Protein AF-A0A850GIT0-F1 (afdb_monomer_lite)

Secondary structure (DSSP, 8-state):
-HHHHHHHHHHHHHHHHHHHHHHHHHHHHHHHS----PPP--TTS-HHHHHHHHHHHHHHHHHHHHHHHHHH-SS---HHHHHHHHHHHHHHHHHHHHHHHHHHTS-HHHHHHHHHHT--HHHHHHHHHHTTS-S-----TTPPPHHHHHHHHHHHHHHHHHHHHSPPPTT-

pLDDT: mean 80.39, std 15.47, range [42.81, 96.19]

Sequence (172 aa):
MTFWVYLVVAAIAALGLFQTMRGQARSRRYLESSAEEHPLQLSHLPRGLQALARDTRALRLSLEGPLRELAEGGGGAMFSEFDELQQRLRDAARELGDWVHEVERLSQTDAAYMRDVGAEPGRVRGLFEEEGWSLERKREAGQPALRVRLEAIVRELELFEERLQTPPDPYR

Structure (mmCIF, N/CA/C/O backbone):
data_AF-A0A850GIT0-F1
#
_entry.id   AF-A0A850GIT0-F1
#
loop_
_atom_site.group_PDB
_atom_site.id
_atom_site.type_symbol
_atom_site.label_atom_id
_atom_site.label_alt_id
_atom_site.label_comp_id
_atom_site.label_asym_id
_atom_site.label_entity_id
_atom_site.label_seq_id
_atom_site.pdbx_PDB_ins_code
_atom_site.Cartn_x
_atom_site.Cartn_y
_atom_site.Cartn_z
_atom_site.occupancy
_atom_site.B_iso_or_equiv
_atom_site.auth_seq_id
_atom_site.auth_comp_id
_atom_site.auth_asym_id
_atom_site.auth_atom_id
_atom_site.pdbx_PDB_model_num
ATOM 1 N N . MET A 1 1 ? 16.664 -19.399 -56.998 1.00 55.59 1 MET A N 1
ATOM 2 C CA . MET A 1 1 ? 15.641 -18.500 -56.410 1.00 55.59 1 MET A CA 1
ATOM 3 C C . MET A 1 1 ? 14.909 -19.115 -55.218 1.00 55.59 1 MET A C 1
ATOM 5 O O . MET A 1 1 ? 14.668 -18.405 -54.258 1.00 55.59 1 MET A O 1
ATOM 9 N N . THR A 1 2 ? 14.615 -20.417 -55.218 1.00 60.53 2 THR A N 1
ATOM 10 C CA . THR A 1 2 ? 13.909 -21.115 -54.124 1.00 60.53 2 THR A CA 1
ATOM 11 C C . THR A 1 2 ? 14.673 -21.173 -52.792 1.00 60.53 2 THR A C 1
ATOM 13 O O . THR A 1 2 ? 14.056 -21.034 -51.746 1.00 60.53 2 THR A O 1
ATOM 16 N N . PHE A 1 3 ? 16.007 -21.286 -52.800 1.00 64.50 3 PHE A N 1
ATOM 17 C CA . PHE A 1 3 ? 16.828 -21.377 -51.575 1.00 64.50 3 PHE A CA 1
ATOM 18 C C . PHE A 1 3 ? 16.705 -20.159 -50.634 1.00 64.50 3 PHE A C 1
ATOM 20 O O . PHE A 1 3 ? 16.652 -20.314 -49.418 1.00 64.50 3 PHE A O 1
ATOM 27 N N . TRP A 1 4 ? 16.590 -18.948 -51.190 1.00 64.50 4 TRP A N 1
ATOM 28 C CA . TRP A 1 4 ? 16.458 -17.713 -50.406 1.00 64.50 4 TRP A CA 1
ATOM 29 C C . TRP A 1 4 ? 15.115 -17.610 -49.676 1.00 64.50 4 TRP A C 1
ATOM 31 O O . TRP A 1 4 ? 15.058 -17.090 -48.565 1.00 64.50 4 TRP A O 1
ATOM 41 N N . VAL A 1 5 ? 14.048 -18.160 -50.261 1.00 71.44 5 VAL A N 1
ATOM 42 C CA . VAL A 1 5 ? 12.715 -18.182 -49.643 1.00 71.44 5 VAL A CA 1
ATOM 43 C C . VAL A 1 5 ? 12.718 -19.071 -48.399 1.00 71.44 5 VAL A C 1
ATOM 45 O O . VAL A 1 5 ? 12.208 -18.667 -47.358 1.00 71.44 5 VAL A O 1
ATOM 48 N N . TYR A 1 6 ? 13.369 -20.237 -48.463 1.00 73.06 6 TYR A N 1
ATOM 49 C CA . TYR A 1 6 ? 13.503 -21.124 -47.303 1.00 73.06 6 TYR A CA 1
ATOM 50 C C . TYR A 1 6 ? 14.327 -20.497 -46.172 1.00 73.06 6 TYR A C 1
ATOM 52 O O . TYR A 1 6 ? 13.981 -20.676 -45.007 1.00 73.06 6 TYR A O 1
ATOM 60 N N . LEU A 1 7 ? 15.361 -19.713 -46.496 1.00 75.75 7 LEU A N 1
ATOM 61 C CA . LEU A 1 7 ? 16.168 -18.997 -45.500 1.00 75.75 7 LEU A CA 1
ATOM 62 C C . LEU A 1 7 ? 15.366 -17.920 -44.758 1.00 75.75 7 LEU A C 1
ATOM 64 O O . LEU A 1 7 ? 15.458 -17.815 -43.537 1.00 75.75 7 LEU A O 1
ATOM 68 N N . VAL A 1 8 ? 14.542 -17.153 -45.477 1.00 73.25 8 VAL A N 1
ATOM 69 C CA . VAL A 1 8 ? 13.692 -16.113 -44.876 1.00 73.25 8 VAL A CA 1
ATOM 70 C C . VAL A 1 8 ? 12.594 -16.731 -44.009 1.00 73.25 8 VAL A C 1
ATOM 72 O O . VAL A 1 8 ? 12.369 -16.275 -42.890 1.00 73.25 8 VAL A O 1
ATOM 75 N N . VAL A 1 9 ? 11.954 -17.810 -44.470 1.00 72.69 9 VAL A N 1
ATOM 76 C CA . VAL A 1 9 ? 10.936 -18.526 -43.682 1.00 72.69 9 VAL A CA 1
ATOM 77 C C . VAL A 1 9 ? 11.548 -19.150 -42.424 1.00 72.69 9 VAL A C 1
ATOM 79 O O . VAL A 1 9 ? 10.969 -19.036 -41.344 1.00 72.69 9 VAL A O 1
ATOM 82 N N . ALA A 1 10 ? 12.742 -19.740 -42.527 1.00 70.50 10 ALA A N 1
ATOM 83 C CA . ALA A 1 10 ? 13.461 -20.276 -41.374 1.00 70.50 10 ALA A CA 1
ATOM 84 C C . ALA A 1 10 ? 13.849 -19.178 -40.368 1.00 70.50 10 ALA A C 1
ATOM 86 O O . ALA A 1 10 ? 13.727 -19.391 -39.164 1.00 70.50 10 ALA A O 1
ATOM 87 N N . ALA A 1 11 ? 14.251 -17.992 -40.837 1.00 69.75 11 ALA A N 1
ATOM 88 C CA . ALA A 1 11 ? 14.569 -16.859 -39.969 1.00 69.75 11 ALA A CA 1
ATOM 89 C C . ALA A 1 11 ? 13.332 -16.334 -39.218 1.00 69.75 11 ALA A C 1
ATOM 91 O O . ALA A 1 11 ? 13.412 -16.064 -38.020 1.00 69.75 11 ALA A O 1
ATOM 92 N N . ILE A 1 12 ? 12.176 -16.248 -39.886 1.00 70.44 12 ILE A N 1
ATOM 93 C CA . ILE A 1 12 ? 10.908 -15.839 -39.261 1.00 70.44 12 ILE A CA 1
ATOM 94 C C . ILE A 1 12 ? 10.450 -16.884 -38.233 1.00 70.44 12 ILE A C 1
ATOM 96 O O . ILE A 1 12 ? 10.050 -16.524 -37.126 1.00 70.44 12 ILE A O 1
ATOM 100 N N . ALA A 1 13 ? 10.565 -18.176 -38.553 1.00 66.00 13 ALA A N 1
ATOM 101 C CA . ALA A 1 13 ? 10.239 -19.254 -37.622 1.00 66.00 13 ALA A CA 1
ATOM 102 C C . ALA A 1 13 ? 11.171 -19.262 -36.399 1.00 66.00 13 ALA A C 1
ATOM 104 O O . ALA A 1 13 ? 10.702 -19.420 -35.273 1.00 66.00 13 ALA A O 1
ATOM 105 N N . ALA A 1 14 ? 12.473 -19.029 -36.599 1.00 65.31 14 ALA A N 1
ATOM 106 C CA . ALA A 1 14 ? 13.449 -18.915 -35.518 1.00 65.31 14 ALA A CA 1
ATOM 107 C C . ALA A 1 14 ? 13.177 -17.694 -34.622 1.00 65.31 14 ALA A C 1
ATOM 109 O O . ALA A 1 14 ? 13.257 -17.810 -33.402 1.00 65.31 14 ALA A O 1
ATOM 110 N N . LEU A 1 15 ? 12.786 -16.553 -35.203 1.00 65.88 15 LEU A N 1
ATOM 111 C CA . LEU A 1 15 ? 12.348 -15.367 -34.459 1.00 65.88 15 LEU A CA 1
ATOM 112 C C . LEU A 1 15 ? 11.079 -15.640 -33.638 1.00 65.88 15 LEU A C 1
ATOM 114 O O . LEU A 1 15 ? 11.028 -15.268 -32.466 1.00 65.88 15 LEU A O 1
ATOM 118 N N . GLY A 1 16 ? 10.091 -16.335 -34.209 1.00 54.97 16 GLY A N 1
ATOM 119 C CA . GLY A 1 16 ? 8.873 -16.730 -33.493 1.00 54.97 16 GLY A CA 1
ATOM 120 C C . GLY A 1 16 ? 9.156 -17.684 -32.327 1.00 54.97 16 GLY A C 1
ATOM 121 O O . GLY A 1 16 ? 8.659 -17.483 -31.217 1.00 54.97 16 GLY A O 1
ATOM 122 N N . LEU A 1 17 ? 10.024 -18.677 -32.538 1.00 59.38 17 LEU A N 1
ATOM 123 C CA . LEU A 1 17 ? 10.479 -19.601 -31.494 1.00 59.38 17 LEU A CA 1
ATOM 124 C C . LEU A 1 17 ? 11.266 -18.883 -30.395 1.00 59.38 17 LEU A C 1
ATOM 126 O O . LEU A 1 17 ? 11.039 -19.146 -29.217 1.00 59.38 17 LEU A O 1
ATOM 130 N N . PHE A 1 18 ? 12.138 -17.940 -30.757 1.00 60.81 18 PHE A N 1
ATOM 131 C CA . PHE A 1 18 ? 12.918 -17.169 -29.792 1.00 60.81 18 PHE A CA 1
ATOM 132 C C . PHE A 1 18 ? 12.030 -16.265 -28.926 1.00 60.81 18 PHE A C 1
ATOM 134 O O . PHE A 1 18 ? 12.230 -16.205 -27.714 1.00 60.81 18 PHE A O 1
ATOM 141 N N . GLN A 1 19 ? 11.003 -15.628 -29.503 1.00 57.53 19 GLN A N 1
ATOM 142 C CA . GLN A 1 19 ? 10.006 -14.885 -28.721 1.00 57.53 19 GLN A CA 1
ATOM 143 C C . GLN A 1 19 ? 9.205 -15.802 -27.786 1.00 57.53 19 GLN A C 1
ATOM 145 O O . GLN A 1 19 ? 9.001 -15.471 -26.618 1.00 57.53 19 GLN A O 1
ATOM 150 N N . THR A 1 20 ? 8.821 -16.989 -28.262 1.00 57.50 20 THR A N 1
ATOM 151 C CA . THR A 1 20 ? 8.029 -17.947 -27.475 1.00 57.50 20 THR A CA 1
ATOM 152 C C . THR A 1 20 ? 8.836 -18.532 -26.309 1.00 57.50 20 THR A C 1
ATOM 154 O O . THR A 1 20 ? 8.338 -18.606 -25.186 1.00 57.50 20 THR A O 1
ATOM 157 N N . MET A 1 21 ? 10.111 -18.876 -26.528 1.00 56.22 21 MET A N 1
ATOM 158 C CA . MET A 1 21 ? 11.007 -19.343 -25.463 1.00 56.22 21 MET A CA 1
ATOM 159 C C . MET A 1 21 ? 11.275 -18.258 -24.414 1.00 56.22 21 MET A C 1
ATOM 161 O O . MET A 1 21 ? 11.361 -18.563 -23.225 1.00 56.22 21 MET A O 1
ATOM 165 N N . ARG A 1 22 ? 11.346 -16.984 -24.822 1.00 55.06 22 ARG A N 1
ATOM 166 C CA . ARG A 1 22 ? 11.466 -15.854 -23.889 1.00 55.06 22 ARG A CA 1
ATOM 167 C C . ARG A 1 22 ? 10.209 -15.692 -23.025 1.00 55.06 22 ARG A C 1
ATOM 169 O O . ARG A 1 22 ? 10.330 -15.436 -21.828 1.00 55.06 22 ARG A O 1
ATOM 176 N N . GLY A 1 23 ? 9.026 -15.925 -23.599 1.00 50.50 23 GLY A N 1
ATOM 177 C CA . GLY A 1 23 ? 7.758 -15.982 -22.864 1.00 50.50 23 GLY A CA 1
ATOM 178 C C . GLY A 1 23 ? 7.705 -17.129 -21.848 1.00 50.50 23 GLY A C 1
ATOM 179 O O . GLY A 1 23 ? 7.348 -16.917 -20.692 1.00 50.50 23 GLY A O 1
ATOM 180 N N . GLN A 1 24 ? 8.155 -18.329 -22.228 1.00 52.44 24 GLN A N 1
ATOM 181 C CA . GLN A 1 24 ? 8.199 -19.486 -21.322 1.00 52.44 24 GLN A CA 1
ATOM 182 C C . GLN A 1 24 ? 9.236 -19.340 -20.199 1.00 52.44 24 GLN A C 1
ATOM 184 O O . GLN A 1 24 ? 8.996 -19.791 -19.078 1.00 52.44 24 GLN A O 1
ATOM 189 N N . ALA A 1 25 ? 10.366 -18.679 -20.466 1.00 52.50 25 ALA A N 1
ATOM 190 C CA . ALA A 1 25 ? 11.350 -18.344 -19.439 1.00 52.50 25 ALA A CA 1
ATOM 191 C C . ALA A 1 25 ? 10.788 -17.350 -18.406 1.00 52.50 25 ALA A C 1
ATOM 193 O O . ALA A 1 25 ? 11.062 -17.503 -17.216 1.00 52.50 25 ALA A O 1
ATOM 194 N N . ARG A 1 26 ? 9.952 -16.386 -18.831 1.00 49.50 26 ARG A N 1
ATOM 195 C CA . ARG A 1 26 ? 9.195 -15.516 -17.913 1.00 49.50 26 ARG A CA 1
ATOM 196 C C . ARG A 1 26 ? 8.201 -16.334 -17.075 1.00 49.50 26 ARG A C 1
ATOM 198 O O . ARG A 1 26 ? 8.252 -16.239 -15.856 1.00 49.50 26 ARG A O 1
ATOM 205 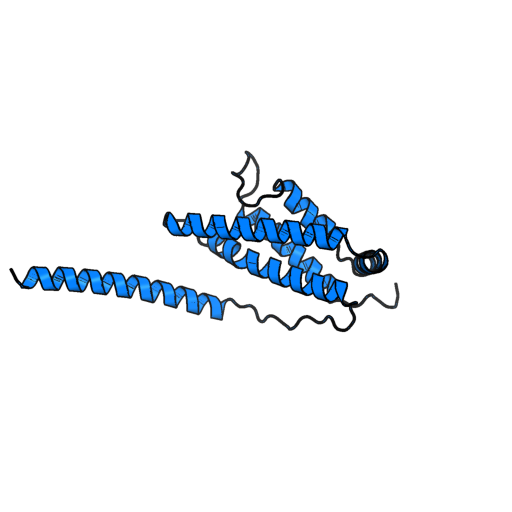N N . SER A 1 27 ? 7.387 -17.211 -17.680 1.00 44.75 27 SER A N 1
ATOM 206 C CA . SER A 1 27 ? 6.449 -18.096 -16.948 1.00 44.75 27 SER A CA 1
ATOM 207 C C . SER A 1 27 ? 7.115 -19.013 -15.921 1.00 44.75 27 SER A C 1
ATOM 209 O O . SER A 1 27 ? 6.551 -19.220 -14.852 1.00 44.75 27 SER A O 1
ATOM 211 N N . ARG A 1 28 ? 8.315 -19.541 -16.196 1.00 46.41 28 ARG A N 1
ATOM 212 C CA . ARG A 1 28 ? 9.066 -20.320 -15.196 1.00 46.41 28 ARG A CA 1
ATOM 213 C C . ARG A 1 28 ? 9.559 -19.463 -14.035 1.00 46.41 28 ARG A C 1
ATOM 215 O O . ARG A 1 28 ? 9.399 -19.878 -12.895 1.00 46.41 28 ARG A O 1
ATOM 222 N N . ARG A 1 29 ? 10.056 -18.249 -14.298 1.00 51.22 29 ARG A N 1
ATOM 223 C CA . ARG A 1 29 ? 10.412 -17.305 -13.224 1.00 51.22 29 ARG A CA 1
ATOM 224 C C . ARG A 1 29 ? 9.209 -16.913 -12.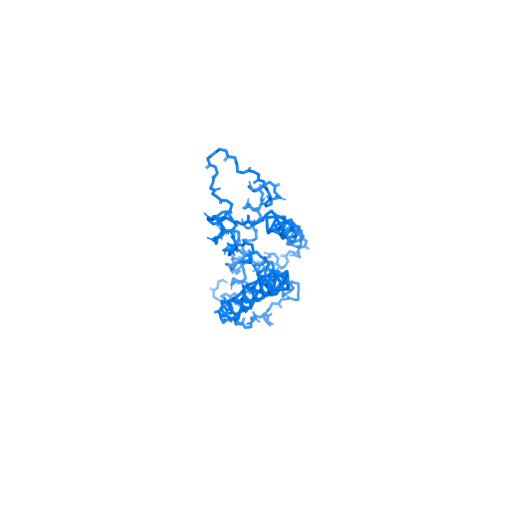368 1.00 51.22 29 ARG A C 1
ATOM 226 O O . ARG A 1 29 ? 9.370 -16.800 -11.162 1.00 51.22 29 ARG A O 1
ATOM 233 N N . TYR A 1 30 ? 8.016 -16.771 -12.956 1.00 42.81 30 TYR A N 1
ATOM 234 C CA . TYR A 1 30 ? 6.787 -16.517 -12.192 1.00 42.81 30 TYR A CA 1
ATOM 235 C C . TYR A 1 30 ? 6.454 -17.642 -11.202 1.00 42.81 30 TYR A C 1
ATOM 237 O O . TYR A 1 30 ? 5.890 -17.356 -10.155 1.00 42.81 30 TYR A O 1
ATOM 245 N N . LEU A 1 31 ? 6.809 -18.893 -11.513 1.00 47.34 31 LEU A N 1
ATOM 246 C CA . LEU A 1 31 ? 6.566 -20.042 -10.635 1.00 47.34 31 LEU A CA 1
ATOM 247 C C . LEU A 1 31 ? 7.694 -20.260 -9.616 1.00 47.34 31 LEU A C 1
ATOM 249 O O . LEU A 1 31 ? 7.434 -20.738 -8.519 1.00 47.34 31 LEU A O 1
ATOM 253 N N . GLU A 1 32 ? 8.935 -19.909 -9.962 1.00 43.41 32 GLU A N 1
ATOM 254 C CA . GLU A 1 32 ? 10.103 -20.057 -9.080 1.00 43.41 32 GLU A CA 1
ATOM 255 C C . GLU A 1 32 ? 10.256 -18.901 -8.077 1.00 43.41 32 GLU A C 1
ATOM 257 O O . GLU A 1 32 ? 10.877 -19.085 -7.035 1.00 43.41 32 GLU A O 1
ATOM 262 N N . SER A 1 33 ? 9.703 -17.715 -8.366 1.00 45.16 33 SER A N 1
ATOM 263 C CA . SER A 1 33 ? 9.799 -16.539 -7.489 1.00 45.16 33 SER A CA 1
ATOM 264 C C . SER A 1 33 ? 8.571 -16.305 -6.610 1.00 45.16 33 SER A C 1
ATOM 266 O O . SER A 1 33 ? 8.522 -15.284 -5.925 1.00 45.16 33 SER A O 1
ATOM 268 N N . SER A 1 34 ? 7.552 -17.165 -6.667 1.00 46.19 34 SER A N 1
ATOM 269 C CA . SER A 1 34 ? 6.489 -17.140 -5.665 1.00 46.19 34 SER A CA 1
ATOM 270 C C . SER A 1 34 ? 7.112 -17.614 -4.360 1.00 46.19 34 SER A C 1
ATOM 272 O O . SER A 1 34 ? 7.279 -18.813 -4.149 1.00 46.19 34 SER A O 1
ATOM 274 N N . ALA A 1 35 ? 7.516 -16.660 -3.515 1.00 50.78 35 ALA A N 1
ATOM 275 C CA . ALA A 1 35 ? 7.807 -16.933 -2.116 1.00 50.78 35 ALA A CA 1
ATOM 276 C C . ALA A 1 35 ? 6.677 -17.810 -1.560 1.00 50.78 35 ALA A C 1
ATOM 278 O O . ALA A 1 35 ? 5.525 -17.632 -1.958 1.00 50.78 35 ALA A O 1
ATOM 279 N N . GLU A 1 36 ? 6.992 -18.785 -0.706 1.00 53.91 36 GLU A N 1
ATOM 280 C CA . GLU A 1 36 ? 5.979 -19.621 -0.059 1.00 53.91 36 GLU A CA 1
ATOM 281 C C . GLU A 1 36 ? 5.018 -18.723 0.736 1.00 53.91 36 GLU A C 1
ATOM 283 O O . GLU A 1 36 ? 5.247 -18.384 1.897 1.00 53.91 36 GLU A O 1
ATOM 288 N N . GLU A 1 37 ? 3.947 -18.277 0.085 1.00 62.16 37 GLU A N 1
ATOM 289 C CA . GLU A 1 37 ? 2.953 -17.406 0.683 1.00 62.16 37 GLU A CA 1
ATOM 290 C C . GLU A 1 37 ? 2.087 -18.238 1.610 1.00 62.16 37 GLU A C 1
ATOM 292 O O . GLU A 1 37 ? 1.285 -19.079 1.196 1.00 62.16 37 GLU A O 1
ATOM 297 N N . HIS A 1 38 ? 2.255 -17.990 2.901 1.00 72.19 38 HIS A N 1
ATOM 298 C CA . HIS A 1 38 ? 1.456 -18.645 3.912 1.00 72.19 38 HIS A CA 1
ATOM 299 C C . HIS A 1 38 ? 0.025 -18.076 3.871 1.00 72.19 38 HIS A C 1
ATOM 301 O O . HIS A 1 38 ? -0.176 -16.880 3.595 1.00 72.19 38 HIS A O 1
ATOM 307 N N . PRO A 1 39 ? -1.000 -18.909 4.123 1.00 81.25 39 PRO A N 1
ATOM 308 C CA . PRO A 1 39 ? -2.379 -18.441 4.153 1.00 81.25 39 PRO A CA 1
ATOM 309 C C . PRO A 1 39 ? -2.555 -17.371 5.239 1.00 81.25 39 PRO A C 1
ATOM 311 O O . PRO A 1 39 ? -2.052 -17.530 6.351 1.00 81.25 39 PRO A O 1
ATOM 314 N N . LEU A 1 40 ? -3.283 -16.293 4.916 1.00 83.56 40 LEU A N 1
ATOM 315 C CA . LEU A 1 40 ? -3.567 -15.211 5.863 1.00 83.56 40 LEU A CA 1
ATOM 316 C C . LEU A 1 40 ? -4.282 -15.755 7.107 1.00 83.56 40 LEU A C 1
ATOM 318 O O . LEU A 1 40 ? -5.364 -16.345 7.008 1.00 83.56 40 LEU A O 1
ATOM 322 N N . GLN A 1 41 ? -3.721 -15.495 8.284 1.00 87.75 41 GLN A N 1
ATOM 323 C CA . GLN A 1 41 ? -4.364 -15.813 9.558 1.00 87.75 41 GLN A CA 1
ATOM 324 C C . GLN A 1 41 ? -5.254 -14.637 9.964 1.00 87.75 41 GLN A C 1
ATOM 326 O O . GLN A 1 41 ? -4.769 -13.660 10.515 1.00 87.75 41 GLN A O 1
ATOM 331 N N . LEU A 1 42 ? -6.548 -14.692 9.631 1.00 88.19 42 LEU A N 1
ATOM 332 C CA . LEU A 1 42 ? -7.482 -13.565 9.832 1.00 88.19 42 LEU A CA 1
ATOM 333 C C . LEU A 1 42 ? -8.708 -13.920 10.673 1.00 88.19 42 LEU A C 1
ATOM 335 O O . LEU A 1 42 ? -9.602 -13.093 10.838 1.00 88.19 42 LEU A O 1
ATOM 339 N N . SER A 1 43 ? -8.813 -15.157 11.163 1.00 88.12 43 SER A N 1
ATOM 340 C CA . SER A 1 43 ? -10.012 -15.633 11.867 1.00 88.12 43 SER A CA 1
ATOM 341 C C . SER A 1 43 ? -10.304 -14.859 13.152 1.00 88.12 43 SER A C 1
ATOM 343 O O . SER A 1 43 ? -11.448 -14.835 13.596 1.00 88.12 43 SER A O 1
ATOM 345 N N . HIS A 1 44 ? -9.285 -14.230 13.740 1.00 87.31 44 HIS A N 1
ATOM 346 C CA . HIS A 1 44 ? -9.409 -13.368 14.913 1.00 87.31 44 HIS A CA 1
ATOM 347 C C . HIS A 1 44 ? -9.877 -11.945 14.583 1.00 87.31 44 HIS A C 1
ATOM 349 O O . HIS A 1 44 ? -10.270 -11.220 15.492 1.00 87.31 44 HIS A O 1
ATOM 355 N N . LEU A 1 45 ? -9.857 -11.539 13.309 1.00 90.00 45 LEU A N 1
ATOM 356 C CA . LEU A 1 45 ? -10.213 -10.187 12.889 1.00 90.00 45 LEU A CA 1
ATOM 357 C C . LEU A 1 45 ? -11.714 -10.046 12.574 1.00 90.00 45 LEU A C 1
ATOM 359 O O . LEU A 1 45 ? -12.324 -10.959 12.003 1.00 90.00 45 LEU A O 1
ATOM 363 N N . PRO A 1 46 ? -12.312 -8.869 12.840 1.00 89.31 46 PRO A N 1
ATOM 364 C CA . PRO A 1 46 ? -13.606 -8.472 12.289 1.00 89.31 46 PRO A CA 1
ATOM 365 C C . PRO A 1 46 ? -13.614 -8.511 10.757 1.00 89.31 46 PRO A C 1
ATOM 367 O O . PRO A 1 46 ? -12.599 -8.253 10.116 1.00 89.31 46 PRO A O 1
ATOM 370 N N . ARG A 1 47 ? -14.779 -8.764 10.143 1.00 89.50 47 ARG A N 1
ATOM 371 C CA . ARG A 1 47 ? -14.906 -8.918 8.678 1.00 89.50 47 ARG A CA 1
ATOM 372 C C . ARG A 1 47 ? -14.324 -7.751 7.872 1.00 89.50 47 ARG A C 1
ATOM 374 O O . ARG A 1 47 ? -13.726 -8.014 6.836 1.00 89.50 47 ARG A O 1
ATOM 381 N N . GLY A 1 48 ? -14.481 -6.512 8.346 1.00 88.88 48 GLY A N 1
ATOM 382 C CA . GLY A 1 48 ? -13.909 -5.327 7.696 1.00 88.88 48 GLY A CA 1
ATOM 383 C C . GLY A 1 48 ? -12.382 -5.380 7.649 1.00 88.88 48 GLY A C 1
ATOM 384 O O . GLY A 1 48 ? -11.795 -5.265 6.583 1.00 88.88 48 GLY A O 1
ATOM 385 N N . LEU A 1 49 ? -11.738 -5.691 8.776 1.00 92.06 49 LEU A N 1
ATOM 386 C CA . LEU A 1 49 ? -10.283 -5.853 8.838 1.00 92.06 49 LEU A CA 1
ATOM 387 C C . LEU A 1 49 ? -9.781 -7.091 8.086 1.00 92.06 49 LEU A C 1
ATOM 389 O O . LEU A 1 49 ? -8.670 -7.078 7.564 1.00 92.06 49 LEU A O 1
ATOM 393 N N . GLN A 1 50 ? -10.591 -8.149 7.976 1.00 92.62 50 GLN A N 1
ATOM 394 C CA . GLN A 1 50 ? -10.246 -9.275 7.107 1.00 92.62 50 GLN A CA 1
ATOM 395 C C . GLN A 1 50 ? -10.267 -8.894 5.624 1.00 92.62 50 GLN A C 1
ATOM 397 O O . GLN A 1 50 ? -9.470 -9.437 4.863 1.00 92.62 50 GLN A O 1
ATOM 402 N N . ALA A 1 51 ? -11.220 -8.060 5.194 1.00 90.62 51 ALA A N 1
ATOM 403 C CA . ALA A 1 51 ? -11.261 -7.548 3.825 1.00 90.62 51 ALA A CA 1
ATOM 404 C C . ALA A 1 51 ? -10.020 -6.690 3.576 1.00 90.62 51 ALA A C 1
ATOM 406 O O . ALA A 1 51 ? -9.183 -7.080 2.771 1.00 90.62 51 ALA A O 1
ATOM 407 N N . LEU A 1 52 ? -9.796 -5.695 4.439 1.00 93.75 52 LEU A N 1
ATOM 408 C CA . LEU A 1 52 ? -8.636 -4.816 4.371 1.00 93.75 52 LEU A CA 1
ATOM 409 C C . LEU A 1 52 ? -7.304 -5.575 4.318 1.00 93.75 52 LEU A C 1
ATOM 411 O O . LEU A 1 52 ? -6.450 -5.244 3.511 1.00 93.75 52 LEU A O 1
ATOM 415 N N . ALA A 1 53 ? -7.112 -6.619 5.132 1.00 93.44 53 ALA A N 1
ATOM 416 C CA . ALA A 1 53 ? -5.888 -7.425 5.092 1.00 93.44 53 ALA A CA 1
ATOM 417 C C . ALA A 1 53 ? -5.702 -8.170 3.757 1.00 93.44 53 ALA A C 1
ATOM 419 O O . ALA A 1 53 ? -4.577 -8.313 3.275 1.00 93.44 53 ALA A O 1
ATOM 420 N N . ARG A 1 54 ? -6.795 -8.654 3.148 1.00 92.19 54 ARG A N 1
ATOM 421 C CA . ARG A 1 54 ? -6.753 -9.285 1.820 1.00 92.19 54 ARG A CA 1
ATOM 422 C C . ARG A 1 54 ? -6.467 -8.256 0.734 1.00 92.19 54 ARG A C 1
ATOM 424 O O . ARG A 1 54 ? -5.661 -8.550 -0.143 1.00 92.19 54 ARG A O 1
ATOM 431 N N . ASP A 1 55 ? -7.068 -7.077 0.828 1.00 93.25 55 ASP A N 1
ATOM 432 C CA . ASP A 1 55 ? -6.870 -5.989 -0.129 1.00 93.25 55 ASP A CA 1
ATOM 433 C C . ASP A 1 55 ? -5.444 -5.431 -0.034 1.00 93.25 55 ASP A C 1
ATOM 435 O O . ASP A 1 55 ? -4.786 -5.263 -1.058 1.00 93.25 55 ASP A O 1
ATOM 439 N N . THR A 1 56 ? -4.893 -5.293 1.179 1.00 94.88 56 THR A N 1
ATOM 440 C CA . THR A 1 56 ? -3.470 -4.991 1.398 1.00 94.88 56 THR A CA 1
ATOM 441 C C . THR A 1 56 ? -2.575 -6.023 0.713 1.00 94.88 56 THR A C 1
ATOM 443 O O . THR A 1 56 ? -1.639 -5.641 0.011 1.00 94.88 56 THR A O 1
ATOM 446 N N . ARG A 1 57 ? -2.847 -7.328 0.880 1.00 92.94 57 ARG A N 1
ATOM 447 C CA . ARG A 1 57 ? -2.057 -8.377 0.219 1.00 92.94 57 ARG A CA 1
ATOM 448 C C . ARG A 1 57 ? -2.183 -8.288 -1.300 1.00 92.94 57 ARG A C 1
ATOM 450 O O . ARG A 1 57 ? -1.171 -8.348 -1.989 1.00 92.94 57 ARG A O 1
ATOM 457 N N . ALA A 1 58 ? -3.397 -8.144 -1.828 1.00 92.00 58 ALA A N 1
ATOM 458 C CA . ALA A 1 58 ? -3.626 -8.035 -3.267 1.00 92.00 58 ALA A CA 1
ATOM 459 C C . ALA A 1 58 ? -2.846 -6.856 -3.865 1.00 92.00 58 ALA A C 1
ATOM 461 O O . ALA A 1 58 ? -2.155 -7.026 -4.868 1.00 92.00 58 ALA A O 1
ATOM 462 N N . LEU A 1 59 ? -2.878 -5.708 -3.188 1.00 93.25 59 LEU A N 1
ATOM 463 C CA . LEU A 1 59 ? -2.149 -4.511 -3.578 1.00 93.25 59 LEU A CA 1
ATOM 464 C C . LEU A 1 59 ? -0.626 -4.687 -3.487 1.00 93.25 59 LEU A C 1
ATOM 466 O O . LEU A 1 59 ? 0.111 -4.286 -4.387 1.00 93.25 59 LEU A O 1
ATOM 470 N N . ARG A 1 60 ? -0.125 -5.324 -2.422 1.00 94.12 60 ARG A N 1
ATOM 471 C CA . ARG A 1 60 ? 1.302 -5.656 -2.299 1.00 94.12 60 ARG A CA 1
ATOM 472 C C . ARG A 1 60 ? 1.756 -6.501 -3.491 1.00 94.12 60 ARG A C 1
ATOM 474 O O . ARG A 1 60 ? 2.742 -6.167 -4.145 1.00 94.12 60 ARG A O 1
ATOM 481 N N . LEU A 1 61 ? 1.007 -7.555 -3.812 1.00 90.38 61 LEU A N 1
ATOM 482 C CA . LEU A 1 61 ? 1.324 -8.459 -4.917 1.00 90.38 61 LEU A CA 1
ATOM 483 C C . LEU A 1 61 ? 1.202 -7.785 -6.289 1.00 90.38 61 LEU A C 1
ATOM 485 O O . LEU A 1 61 ? 2.020 -8.061 -7.171 1.00 90.38 61 LEU A O 1
ATOM 489 N N . SER A 1 62 ? 0.233 -6.879 -6.476 1.00 89.56 62 SER A N 1
ATOM 490 C CA . SER A 1 62 ? 0.088 -6.125 -7.729 1.00 89.56 62 SER A CA 1
ATOM 491 C C . SER A 1 62 ? 1.290 -5.205 -7.982 1.00 89.56 62 SER A C 1
ATOM 493 O O . SER A 1 62 ? 1.712 -5.049 -9.130 1.00 89.56 62 SER A O 1
ATOM 495 N N . LEU A 1 63 ? 1.921 -4.694 -6.918 1.00 90.94 63 LEU A N 1
ATOM 496 C CA . LEU A 1 63 ? 3.118 -3.849 -6.967 1.00 90.94 63 LEU A CA 1
ATOM 497 C C . LEU A 1 63 ? 4.441 -4.616 -7.143 1.00 90.94 63 LEU A C 1
ATOM 499 O O . LEU A 1 63 ? 5.395 -4.074 -7.710 1.00 90.94 63 LEU A O 1
ATOM 503 N N . GLU A 1 64 ? 4.523 -5.880 -6.726 1.00 88.62 64 GLU A N 1
ATOM 504 C CA . GLU A 1 64 ? 5.747 -6.683 -6.858 1.00 88.62 64 GLU A CA 1
ATOM 505 C C . GLU A 1 64 ? 6.145 -6.978 -8.309 1.00 88.62 64 GLU A C 1
ATOM 507 O O . GLU A 1 64 ? 7.333 -7.127 -8.608 1.00 88.62 64 GLU A O 1
ATOM 512 N N . GLY A 1 65 ? 5.171 -7.102 -9.214 1.00 85.19 65 GLY A N 1
ATOM 513 C CA . GLY A 1 65 ? 5.422 -7.305 -10.644 1.00 85.19 65 GLY A CA 1
ATOM 514 C C . GLY A 1 65 ? 6.154 -6.109 -11.271 1.00 85.19 65 GLY A C 1
ATOM 515 O O . GLY A 1 65 ? 7.285 -6.273 -11.736 1.00 85.19 65 GLY A O 1
ATOM 516 N N . PRO A 1 66 ? 5.564 -4.898 -11.227 1.00 86.94 66 PRO A N 1
ATOM 517 C CA . PRO A 1 66 ? 6.224 -3.657 -11.630 1.00 86.94 66 PRO A CA 1
ATOM 518 C C . PRO A 1 66 ? 7.578 -3.446 -10.947 1.00 86.94 66 PRO A C 1
ATOM 520 O O . PRO A 1 66 ? 8.534 -3.008 -11.586 1.00 86.94 66 PRO A O 1
ATOM 523 N N . LEU A 1 67 ? 7.695 -3.794 -9.662 1.00 87.88 67 LEU A N 1
ATOM 524 C CA . LEU A 1 67 ? 8.944 -3.641 -8.925 1.00 87.88 67 LEU A CA 1
ATOM 525 C C . LEU A 1 67 ? 10.065 -4.546 -9.460 1.00 87.88 67 LEU A C 1
ATOM 527 O O . LEU A 1 67 ? 11.197 -4.087 -9.638 1.00 87.88 67 LEU A O 1
ATOM 531 N N . ARG A 1 68 ? 9.750 -5.811 -9.764 1.00 84.50 68 ARG A N 1
ATOM 532 C CA . ARG A 1 68 ? 10.683 -6.748 -10.409 1.00 84.50 68 ARG A CA 1
ATOM 533 C C . ARG A 1 68 ? 11.114 -6.245 -11.784 1.00 84.50 68 ARG A C 1
ATOM 535 O O . ARG A 1 68 ? 12.303 -6.252 -12.088 1.00 84.50 68 ARG A O 1
ATOM 542 N N . GLU A 1 69 ? 10.183 -5.735 -12.584 1.00 84.19 69 GLU A N 1
ATOM 543 C CA . GLU A 1 69 ? 10.489 -5.173 -13.906 1.00 84.19 69 GLU A CA 1
ATOM 544 C C . GLU A 1 69 ? 11.386 -3.930 -13.821 1.00 84.19 69 GLU A C 1
ATOM 546 O O . GLU A 1 69 ? 12.344 -3.806 -14.584 1.00 84.19 69 GLU A O 1
ATOM 551 N N . LEU A 1 70 ? 11.158 -3.048 -12.841 1.00 83.88 70 LEU A N 1
ATOM 552 C CA . LEU A 1 70 ? 12.039 -1.910 -12.559 1.00 83.88 70 LEU A CA 1
ATOM 553 C C . LEU A 1 70 ? 13.436 -2.343 -12.081 1.00 83.88 70 LEU A C 1
ATOM 555 O O . LEU A 1 70 ? 14.410 -1.624 -12.313 1.00 83.88 70 LEU A O 1
ATOM 559 N N . ALA A 1 71 ? 13.557 -3.497 -11.419 1.00 80.31 71 ALA A N 1
ATOM 560 C CA . ALA A 1 71 ? 14.843 -4.070 -11.028 1.00 80.31 71 ALA A CA 1
ATOM 561 C C . ALA A 1 71 ? 15.596 -4.696 -12.217 1.00 80.31 71 ALA A C 1
ATOM 563 O O . ALA A 1 71 ? 16.822 -4.600 -12.275 1.00 80.31 71 ALA A O 1
ATOM 564 N N . GLU A 1 72 ? 14.877 -5.300 -13.169 1.00 78.62 72 GLU A N 1
ATOM 565 C CA . GLU A 1 72 ? 15.441 -5.914 -14.379 1.00 78.62 72 GLU A CA 1
ATOM 566 C C . GLU A 1 72 ? 15.725 -4.895 -15.508 1.00 78.62 72 GLU A C 1
ATOM 568 O O . GLU A 1 72 ? 16.582 -5.137 -16.360 1.00 78.62 72 GLU A O 1
ATOM 573 N N . GLY A 1 73 ? 15.052 -3.738 -15.508 1.00 63.00 73 GLY A N 1
ATOM 574 C CA . GLY A 1 73 ? 15.016 -2.728 -16.581 1.00 63.00 73 GLY A CA 1
ATOM 575 C C . GLY A 1 73 ? 16.293 -1.918 -16.860 1.00 63.00 73 GLY A C 1
ATOM 576 O O . GLY A 1 73 ? 16.221 -0.839 -17.446 1.00 63.00 73 GLY A O 1
ATOM 577 N N . GLY A 1 74 ? 17.475 -2.418 -16.493 1.00 51.16 74 GLY A N 1
ATOM 578 C CA . GLY A 1 74 ? 18.766 -1.742 -16.684 1.00 51.16 74 GLY A CA 1
ATOM 579 C C . GLY A 1 74 ? 19.294 -1.662 -18.128 1.00 51.16 74 GLY A C 1
ATOM 580 O O . GLY A 1 74 ? 20.346 -1.067 -18.348 1.00 51.16 74 GLY A O 1
ATOM 581 N N . GLY A 1 75 ? 18.609 -2.223 -19.132 1.00 45.41 75 GLY A N 1
ATOM 582 C CA . GLY A 1 75 ? 19.051 -2.100 -20.524 1.00 45.41 75 GLY A CA 1
ATOM 583 C C . GLY A 1 75 ? 18.145 -2.785 -21.546 1.00 45.41 75 GLY A C 1
ATOM 584 O O . GLY A 1 75 ? 18.148 -4.006 -21.658 1.00 45.41 75 GLY A O 1
ATOM 585 N N . GLY A 1 76 ? 17.430 -1.988 -22.347 1.00 49.97 76 GLY A N 1
ATOM 586 C CA . GLY A 1 76 ? 16.850 -2.436 -23.621 1.00 49.97 76 GLY A CA 1
ATOM 587 C C . GLY A 1 76 ? 15.381 -2.871 -23.619 1.00 49.97 76 GLY A C 1
ATOM 588 O O . GLY A 1 76 ? 15.006 -3.628 -24.512 1.00 49.97 76 GLY A O 1
ATOM 589 N N . ALA A 1 77 ? 14.558 -2.416 -22.669 1.00 60.22 77 ALA A N 1
ATOM 590 C CA . ALA A 1 77 ? 13.110 -2.641 -22.732 1.00 60.22 77 ALA A CA 1
ATOM 591 C C . ALA A 1 77 ? 12.527 -2.042 -24.027 1.00 60.22 77 ALA A C 1
ATOM 593 O O . ALA A 1 77 ? 12.847 -0.906 -24.393 1.00 60.22 77 ALA A O 1
ATOM 594 N N . MET A 1 78 ? 11.702 -2.811 -24.743 1.00 65.38 78 MET A N 1
ATOM 595 C CA . MET A 1 78 ? 11.017 -2.302 -25.939 1.00 65.38 78 MET A CA 1
ATOM 596 C C . MET A 1 78 ? 9.924 -1.298 -25.544 1.00 65.38 78 MET A C 1
ATOM 598 O O . MET A 1 78 ? 9.360 -1.399 -24.460 1.00 65.38 78 MET A O 1
ATOM 602 N N . PHE A 1 79 ? 9.577 -0.358 -26.434 1.00 66.06 79 PHE A N 1
ATOM 603 C CA . PHE A 1 79 ? 8.545 0.664 -26.172 1.00 66.06 79 PHE A CA 1
ATOM 604 C C . PHE A 1 79 ? 7.221 0.079 -25.639 1.00 66.06 79 PHE A C 1
ATOM 606 O O . PHE A 1 79 ? 6.658 0.624 -24.699 1.00 66.06 79 PHE A O 1
ATOM 613 N N . SER A 1 80 ? 6.780 -1.074 -26.157 1.00 70.12 80 SER A N 1
ATOM 614 C CA . SER A 1 80 ? 5.575 -1.771 -25.670 1.00 70.12 80 SER A CA 1
ATOM 615 C C . SER A 1 80 ? 5.678 -2.213 -24.205 1.00 70.12 80 SER A C 1
ATOM 617 O O . SER A 1 80 ? 4.698 -2.145 -23.475 1.00 70.12 80 SER A O 1
ATOM 619 N N . GLU A 1 81 ? 6.856 -2.656 -23.759 1.00 75.38 81 GLU A N 1
ATOM 620 C CA . GLU A 1 81 ? 7.065 -3.103 -22.374 1.00 75.38 81 GLU A CA 1
ATOM 621 C C . GLU A 1 81 ? 7.036 -1.912 -21.406 1.00 75.38 81 GLU A C 1
ATOM 623 O O . GLU A 1 81 ? 6.570 -2.031 -20.275 1.00 75.38 81 GLU A O 1
ATOM 628 N N . PHE A 1 82 ? 7.487 -0.741 -21.863 1.00 78.06 82 PHE A N 1
ATOM 629 C CA . PHE A 1 82 ? 7.390 0.493 -21.090 1.00 78.06 82 PHE A CA 1
ATOM 630 C C . PHE A 1 82 ? 5.933 0.937 -20.902 1.00 78.06 82 PHE A C 1
ATOM 632 O O . PHE A 1 82 ? 5.541 1.266 -19.783 1.00 78.06 82 PHE A O 1
ATOM 639 N N . ASP A 1 83 ? 5.125 0.909 -21.965 1.00 83.12 83 ASP A N 1
ATOM 640 C CA . ASP A 1 83 ? 3.709 1.290 -21.894 1.00 83.12 83 ASP A CA 1
ATOM 641 C C . ASP A 1 83 ? 2.909 0.351 -20.975 1.00 83.12 83 ASP A C 1
ATOM 643 O O . ASP A 1 83 ? 2.086 0.811 -20.179 1.00 83.12 83 ASP A O 1
ATOM 647 N N . GLU A 1 84 ? 3.191 -0.955 -21.022 1.00 85.88 84 GLU A N 1
ATOM 648 C CA . GLU A 1 84 ? 2.604 -1.940 -20.106 1.00 85.88 84 GLU A CA 1
ATOM 649 C C . GLU A 1 84 ? 2.975 -1.665 -18.645 1.00 85.88 84 GLU A C 1
ATOM 651 O O . GLU A 1 84 ? 2.105 -1.705 -17.772 1.00 85.88 84 GLU A O 1
ATOM 656 N N . LEU A 1 85 ? 4.243 -1.351 -18.368 1.00 86.06 85 LEU A N 1
ATOM 657 C CA . LEU A 1 85 ? 4.696 -1.010 -17.021 1.00 86.06 85 LEU A CA 1
ATOM 658 C C . LEU A 1 85 ? 3.991 0.248 -16.496 1.00 86.06 85 LEU A C 1
ATOM 660 O O . LEU A 1 85 ? 3.519 0.255 -15.361 1.00 86.06 85 LEU A O 1
ATOM 664 N N . GLN A 1 86 ? 3.878 1.298 -17.316 1.00 87.88 86 GLN A N 1
ATOM 665 C CA . GLN A 1 86 ? 3.158 2.518 -16.932 1.00 87.88 86 GLN A CA 1
ATOM 666 C C . GLN A 1 86 ? 1.678 2.242 -16.654 1.00 87.88 86 GLN A C 1
ATOM 668 O O . GLN A 1 86 ? 1.132 2.741 -15.673 1.00 87.88 86 GLN A O 1
ATOM 673 N N . GLN A 1 87 ? 1.028 1.410 -17.473 1.00 90.19 87 GLN A N 1
ATOM 674 C CA . GLN A 1 87 ? -0.361 1.020 -17.242 1.00 90.19 87 GLN A CA 1
ATOM 675 C C . GLN A 1 87 ? -0.530 0.306 -15.892 1.00 90.19 87 GLN A C 1
ATOM 677 O O . GLN A 1 87 ? -1.394 0.692 -15.110 1.00 90.19 87 GLN A O 1
ATOM 682 N N . ARG A 1 88 ? 0.334 -0.664 -15.569 1.00 90.38 88 ARG A N 1
ATOM 683 C CA . ARG A 1 88 ? 0.271 -1.368 -14.276 1.00 90.38 88 ARG A CA 1
ATOM 684 C C . ARG A 1 88 ? 0.541 -0.439 -13.091 1.00 90.38 88 ARG A C 1
ATOM 686 O O . ARG A 1 88 ? -0.106 -0.574 -12.060 1.00 90.38 88 ARG A O 1
ATOM 693 N N . LEU A 1 89 ? 1.457 0.522 -13.233 1.00 91.62 89 LEU A N 1
ATOM 694 C CA . LEU A 1 89 ? 1.707 1.536 -12.203 1.00 91.62 89 LEU A CA 1
ATOM 695 C C . LEU A 1 89 ? 0.500 2.466 -11.997 1.00 91.62 89 LEU A C 1
ATOM 697 O O . LEU A 1 89 ? 0.229 2.846 -10.860 1.00 91.62 89 LEU A O 1
ATOM 701 N N . ARG A 1 90 ? -0.251 2.807 -13.056 1.00 92.06 90 ARG A N 1
ATOM 702 C CA . ARG A 1 90 ? -1.526 3.543 -12.938 1.00 92.06 90 ARG A CA 1
ATOM 703 C C . ARG A 1 90 ? -2.579 2.758 -12.191 1.00 92.06 90 ARG A C 1
ATOM 705 O O . ARG A 1 90 ? -3.226 3.309 -11.304 1.00 92.06 90 ARG A O 1
ATOM 712 N N . ASP A 1 91 ? -2.745 1.499 -12.567 1.00 92.94 91 ASP A N 1
ATOM 713 C CA . ASP A 1 91 ? -3.746 0.632 -11.960 1.00 92.94 91 ASP A CA 1
ATOM 714 C C . ASP A 1 91 ? -3.430 0.438 -10.469 1.00 92.94 91 ASP A C 1
ATOM 716 O O . ASP A 1 91 ? -4.293 0.665 -9.626 1.00 92.94 91 ASP A O 1
ATOM 720 N N . ALA A 1 92 ? -2.162 0.206 -10.121 1.00 93.19 92 ALA A N 1
ATOM 721 C CA . ALA A 1 92 ? -1.740 0.104 -8.728 1.00 93.19 92 ALA A CA 1
ATOM 722 C C . ALA A 1 92 ? -1.852 1.431 -7.949 1.00 93.19 92 ALA A C 1
ATOM 724 O O . ALA A 1 92 ? -2.206 1.426 -6.773 1.00 93.19 92 ALA A O 1
ATOM 725 N N . ALA A 1 93 ? -1.593 2.583 -8.581 1.00 94.25 93 ALA A N 1
ATOM 726 C CA . ALA A 1 93 ? -1.819 3.889 -7.951 1.00 94.25 93 ALA A CA 1
ATOM 727 C C . ALA A 1 93 ? -3.306 4.113 -7.633 1.00 94.25 93 ALA A C 1
ATOM 729 O O . ALA A 1 93 ? -3.649 4.657 -6.583 1.00 94.25 93 ALA A O 1
ATOM 730 N N . ARG A 1 94 ? -4.198 3.673 -8.527 1.00 94.50 94 ARG A N 1
ATOM 731 C CA . ARG A 1 94 ? -5.640 3.707 -8.290 1.00 94.50 94 ARG A CA 1
ATOM 732 C C . ARG A 1 94 ? -6.031 2.793 -7.129 1.00 94.50 94 ARG A C 1
ATOM 734 O O . ARG A 1 94 ? -6.728 3.252 -6.232 1.00 94.50 94 ARG A O 1
ATOM 741 N N . GLU A 1 95 ? -5.557 1.549 -7.126 1.00 95.12 95 GLU A N 1
ATOM 742 C CA . GLU A 1 95 ? -5.810 0.588 -6.044 1.00 95.12 95 GLU A CA 1
ATOM 743 C C . GLU A 1 95 ? -5.293 1.100 -4.688 1.00 95.12 95 GLU A C 1
ATOM 745 O O . GLU A 1 95 ? -5.990 0.981 -3.685 1.00 95.12 95 GLU A O 1
ATOM 750 N N . LEU A 1 96 ? -4.121 1.748 -4.651 1.00 95.00 96 LEU A N 1
ATOM 751 C CA . LEU A 1 96 ? -3.607 2.439 -3.459 1.00 95.00 96 LEU A CA 1
ATOM 752 C C . LEU A 1 96 ? -4.555 3.540 -2.977 1.00 95.00 96 LEU A C 1
ATOM 754 O O . LEU A 1 96 ? -4.798 3.657 -1.778 1.00 95.00 96 LEU A O 1
ATOM 758 N N . GLY A 1 97 ? -5.084 4.355 -3.891 1.00 95.31 97 GLY A N 1
ATOM 759 C CA . GLY A 1 97 ? -6.057 5.397 -3.558 1.00 95.31 97 GLY A CA 1
ATOM 760 C C . GLY A 1 97 ? -7.352 4.821 -2.984 1.00 95.31 97 GLY A C 1
ATOM 761 O O . GLY A 1 97 ? -7.834 5.296 -1.955 1.00 95.31 97 GLY A O 1
ATOM 762 N N . ASP A 1 98 ? -7.874 3.763 -3.606 1.00 95.56 98 ASP A N 1
ATOM 763 C CA . ASP A 1 98 ? -9.066 3.054 -3.137 1.00 95.56 98 ASP A CA 1
ATOM 764 C C . ASP A 1 98 ? -8.827 2.443 -1.741 1.00 95.56 98 ASP A C 1
ATOM 766 O O . ASP A 1 98 ? -9.651 2.622 -0.842 1.00 95.56 98 ASP A O 1
ATOM 770 N N . TRP A 1 99 ? -7.659 1.832 -1.516 1.00 96.06 99 TRP A N 1
ATOM 771 C CA . TRP A 1 99 ? -7.245 1.299 -0.214 1.00 96.06 99 TRP A CA 1
ATOM 772 C C . TRP A 1 99 ? -7.129 2.393 0.860 1.00 96.06 99 TRP A C 1
ATOM 774 O O . TRP A 1 99 ? -7.637 2.227 1.970 1.00 96.06 99 TRP A O 1
ATOM 784 N N . VAL A 1 100 ? -6.522 3.546 0.544 1.00 95.81 100 VAL A N 1
ATOM 785 C CA . VAL A 1 100 ? -6.443 4.688 1.477 1.00 95.81 100 VAL A CA 1
ATOM 786 C C . VAL A 1 100 ? -7.846 5.146 1.874 1.00 95.81 100 VAL A C 1
ATOM 788 O O . VAL A 1 100 ? -8.110 5.367 3.058 1.00 95.81 100 VAL A O 1
ATOM 791 N N . HIS A 1 101 ? -8.762 5.249 0.913 1.00 94.12 101 HIS A N 1
ATOM 792 C CA . HIS A 1 101 ? -10.146 5.617 1.193 1.00 94.12 101 HIS A CA 1
ATOM 793 C C . HIS A 1 101 ? -10.896 4.567 2.011 1.00 94.12 101 HIS A C 1
ATOM 795 O O . HIS A 1 101 ? -11.728 4.924 2.847 1.00 94.12 101 HIS A O 1
ATOM 801 N N . GLU A 1 102 ? -10.628 3.282 1.801 1.00 93.44 102 GLU A N 1
ATOM 802 C CA . GLU A 1 102 ? -11.217 2.219 2.609 1.00 93.44 102 GLU A CA 1
ATOM 803 C C . GLU A 1 102 ? -10.771 2.317 4.069 1.00 93.44 102 GLU A C 1
ATOM 805 O O . GLU A 1 102 ? -11.613 2.295 4.971 1.00 93.44 102 GLU A O 1
ATOM 810 N N . VAL A 1 103 ? -9.475 2.541 4.303 1.00 93.31 103 VAL A N 1
ATOM 811 C CA . VAL A 1 103 ? -8.928 2.782 5.642 1.00 93.31 103 VAL A CA 1
ATOM 812 C C . VAL A 1 103 ? -9.602 3.979 6.319 1.00 93.31 103 VAL A C 1
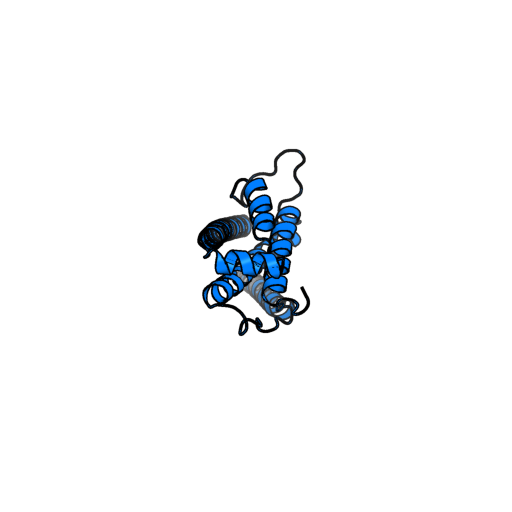ATOM 814 O O . VAL A 1 103 ? -9.980 3.899 7.487 1.00 93.31 103 VAL A O 1
ATOM 817 N N . GLU A 1 104 ? -9.769 5.096 5.608 1.00 92.69 104 GLU A N 1
ATOM 818 C CA . GLU A 1 104 ? -10.410 6.306 6.148 1.00 92.69 104 GLU A CA 1
ATOM 819 C C . GLU A 1 104 ? -11.875 6.084 6.549 1.00 92.69 104 GLU A C 1
ATOM 821 O O . GLU A 1 104 ? -12.416 6.816 7.381 1.00 92.69 104 GLU A O 1
ATOM 826 N N . ARG A 1 105 ? -12.527 5.076 5.962 1.00 93.06 105 ARG A N 1
ATOM 827 C CA . ARG A 1 105 ? -13.933 4.735 6.199 1.00 93.06 105 ARG A CA 1
ATOM 828 C C . ARG A 1 105 ? -14.138 3.664 7.263 1.00 93.06 105 ARG A C 1
ATOM 830 O O . ARG A 1 105 ? -15.290 3.315 7.541 1.00 93.06 105 ARG A O 1
ATOM 837 N N . LEU A 1 106 ? -13.062 3.139 7.842 1.00 91.06 106 LEU A N 1
ATOM 838 C CA . LEU A 1 106 ? -13.148 2.146 8.902 1.00 91.06 106 LEU A CA 1
ATOM 839 C C . LEU A 1 106 ? -13.922 2.681 10.106 1.00 91.06 106 LEU A C 1
ATOM 841 O O . LEU A 1 106 ? -13.922 3.874 10.425 1.00 91.06 106 LEU A O 1
ATOM 845 N N . SER A 1 107 ? -14.587 1.764 10.807 1.00 92.88 107 SER A N 1
ATOM 846 C CA . SER A 1 107 ? -15.252 2.103 12.057 1.00 92.88 107 SER A CA 1
ATOM 847 C C . SER A 1 107 ? -14.227 2.540 13.112 1.00 92.88 107 SER A C 1
ATOM 849 O O . SER A 1 107 ? -13.061 2.143 13.075 1.00 92.88 107 SER A O 1
ATOM 851 N N . GLN A 1 108 ? -14.661 3.316 14.111 1.00 92.38 108 GLN A N 1
ATOM 852 C CA . GLN A 1 108 ? -13.778 3.696 15.225 1.00 92.38 108 GLN A CA 1
ATOM 853 C C . GLN A 1 108 ? -13.228 2.470 15.972 1.00 92.38 108 GLN A C 1
ATOM 855 O O . GLN A 1 108 ? -12.107 2.513 16.469 1.00 92.38 108 GLN A O 1
ATOM 860 N N . THR A 1 109 ? -14.000 1.380 16.028 1.00 91.69 109 THR A N 1
ATOM 861 C CA . THR A 1 109 ? -13.590 0.111 16.638 1.00 91.69 109 THR A CA 1
ATOM 862 C C . THR A 1 109 ? -12.466 -0.557 15.851 1.00 91.69 109 THR A C 1
ATOM 864 O O . THR A 1 109 ? -11.463 -0.942 16.444 1.00 91.69 109 THR A O 1
ATOM 867 N N . ASP A 1 110 ? -12.591 -0.645 14.526 1.00 92.62 110 ASP A N 1
ATOM 868 C CA . ASP A 1 110 ? -11.555 -1.231 13.667 1.00 92.62 110 ASP A CA 1
ATOM 869 C C . ASP A 1 110 ? -10.277 -0.378 13.680 1.00 92.62 110 ASP A C 1
ATOM 871 O O . ASP A 1 110 ? -9.170 -0.904 13.788 1.00 92.62 110 ASP A O 1
ATOM 875 N N . ALA A 1 111 ? -10.422 0.951 13.665 1.00 91.62 111 ALA A N 1
ATOM 876 C CA . ALA A 1 111 ? -9.300 1.879 13.779 1.00 91.62 111 ALA A CA 1
ATOM 877 C C . ALA A 1 111 ? -8.590 1.792 15.144 1.00 91.62 111 ALA A C 1
ATOM 879 O O . ALA A 1 111 ? -7.371 1.962 15.215 1.00 91.62 111 ALA A O 1
ATOM 880 N N . ALA A 1 112 ? -9.328 1.541 16.233 1.00 90.94 112 ALA A N 1
ATOM 881 C CA . ALA A 1 112 ? -8.745 1.294 17.551 1.00 90.94 112 ALA A CA 1
ATOM 882 C C . ALA A 1 112 ? -7.963 -0.025 17.564 1.00 90.94 112 ALA A C 1
ATOM 884 O O . ALA A 1 112 ? -6.789 -0.020 17.921 1.00 90.94 112 ALA A O 1
ATOM 885 N N . TYR A 1 113 ? -8.566 -1.103 17.054 1.00 91.19 113 TYR A N 1
ATOM 886 C CA . TYR A 1 113 ? -7.909 -2.404 16.934 1.00 91.19 113 TYR A CA 1
ATOM 887 C C . TYR A 1 113 ? -6.589 -2.307 16.156 1.00 91.19 113 TYR A C 1
ATOM 889 O O . TYR A 1 113 ? -5.558 -2.807 16.598 1.00 91.19 113 TYR A O 1
ATOM 897 N N . MET A 1 114 ? -6.599 -1.624 15.007 1.00 91.94 114 MET A N 1
ATOM 898 C CA . MET A 1 114 ? -5.399 -1.404 14.197 1.00 91.94 114 MET A CA 1
ATOM 899 C C . MET A 1 114 ? -4.291 -0.695 14.975 1.00 91.94 114 MET A C 1
ATOM 901 O O . MET A 1 114 ? -3.120 -1.051 14.855 1.00 91.94 114 MET A O 1
ATOM 905 N N . ARG A 1 115 ? -4.660 0.285 15.803 1.00 90.69 115 ARG A N 1
ATOM 906 C CA . ARG A 1 115 ? -3.717 1.006 16.658 1.00 90.69 115 ARG A CA 1
ATOM 907 C C . ARG A 1 115 ? -3.116 0.092 17.727 1.00 90.69 115 ARG A C 1
ATOM 909 O O . ARG A 1 115 ? -1.913 0.169 17.962 1.00 90.69 115 ARG A O 1
ATOM 916 N N . ASP A 1 116 ? -3.918 -0.796 18.307 1.00 90.62 116 ASP A N 1
ATOM 917 C CA . ASP A 1 116 ? -3.486 -1.732 19.352 1.00 90.62 116 ASP A CA 1
ATOM 918 C C . ASP A 1 116 ? -2.472 -2.758 18.821 1.00 90.62 116 ASP A C 1
ATOM 920 O O . ASP A 1 116 ? -1.469 -3.048 19.482 1.00 90.62 116 ASP A O 1
ATOM 924 N N . VAL A 1 117 ? -2.675 -3.253 17.594 1.00 89.75 117 VAL A N 1
ATOM 925 C CA . VAL A 1 117 ? -1.729 -4.168 16.922 1.00 89.75 117 VAL A CA 1
ATOM 926 C C . VAL A 1 117 ? -0.567 -3.439 16.227 1.00 89.75 117 VAL A C 1
ATOM 928 O O . VAL A 1 117 ? 0.381 -4.068 15.750 1.00 89.75 117 VAL A O 1
ATOM 931 N N . GLY A 1 118 ? -0.599 -2.103 16.189 1.00 89.94 118 GLY A N 1
ATOM 932 C CA . GLY A 1 118 ? 0.417 -1.270 15.541 1.00 89.94 118 GLY A CA 1
ATOM 933 C C . GLY A 1 118 ? 0.384 -1.312 14.009 1.00 89.94 118 GLY A C 1
ATOM 934 O O . GLY A 1 118 ? 1.402 -1.046 13.374 1.00 89.94 118 GLY A O 1
ATOM 935 N N . ALA A 1 119 ? -0.757 -1.658 13.408 1.00 92.00 119 ALA A N 1
ATOM 936 C CA . ALA A 1 119 ? -0.984 -1.558 11.969 1.00 92.00 119 ALA A CA 1
ATOM 937 C C . ALA A 1 119 ? -1.292 -0.094 11.611 1.00 92.00 119 ALA A C 1
ATOM 939 O O . ALA A 1 119 ? -2.440 0.344 11.652 1.00 92.00 119 ALA A O 1
ATOM 940 N N . GLU A 1 120 ? -0.250 0.686 11.310 1.00 89.69 120 GLU A N 1
ATOM 941 C CA . GLU A 1 120 ? -0.345 2.127 11.042 1.00 89.69 120 GLU A CA 1
ATOM 942 C C . GLU A 1 120 ? -0.510 2.421 9.537 1.00 89.69 120 GLU A C 1
ATOM 944 O O . GLU A 1 120 ? 0.484 2.494 8.812 1.00 89.69 120 GLU A O 1
ATOM 949 N N . PRO A 1 121 ? -1.729 2.688 9.030 1.00 91.62 121 PRO A N 1
ATOM 950 C CA . PRO A 1 121 ? -1.930 2.950 7.603 1.00 91.62 121 PRO A CA 1
ATOM 951 C C . PRO A 1 121 ? -1.372 4.313 7.167 1.00 91.62 121 PRO A C 1
ATOM 953 O O . PRO A 1 121 ? -1.151 4.561 5.982 1.00 91.62 121 PRO A O 1
ATOM 956 N N . GLY A 1 122 ? -1.120 5.207 8.131 1.00 92.88 122 GLY A N 1
ATOM 957 C CA . GLY A 1 122 ? -0.566 6.536 7.887 1.00 92.88 122 GLY A CA 1
ATOM 958 C C . GLY A 1 122 ? 0.812 6.511 7.225 1.00 92.88 122 GLY A C 1
ATOM 959 O O . GLY A 1 122 ? 1.133 7.443 6.496 1.00 92.88 122 GLY A O 1
ATOM 960 N N .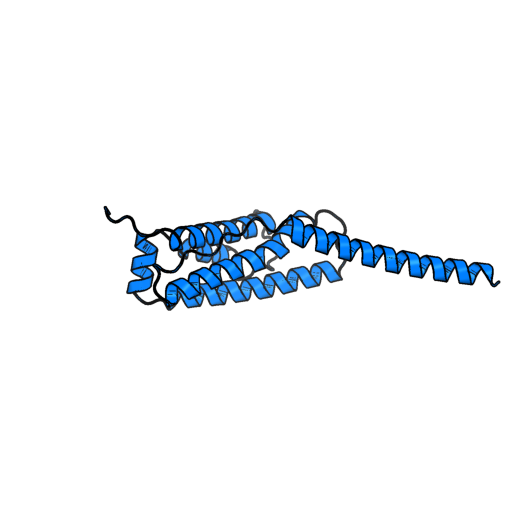 ARG A 1 123 ? 1.602 5.444 7.416 1.00 92.94 123 ARG A N 1
ATOM 961 C CA . ARG A 1 123 ? 2.918 5.295 6.771 1.00 92.94 123 ARG A CA 1
ATOM 962 C C . ARG A 1 123 ? 2.790 5.070 5.270 1.00 92.94 123 ARG A C 1
ATOM 964 O O . ARG A 1 123 ? 3.398 5.801 4.496 1.00 92.94 123 ARG A O 1
ATOM 971 N N . VAL A 1 124 ? 1.935 4.128 4.869 1.00 94.25 124 VAL A N 1
ATOM 972 C CA . VAL A 1 124 ? 1.629 3.856 3.455 1.00 94.25 124 VAL A CA 1
ATOM 973 C C . VAL A 1 124 ? 1.043 5.101 2.790 1.00 94.25 124 VAL A C 1
ATOM 975 O O . VAL A 1 124 ? 1.502 5.506 1.725 1.00 94.25 124 VAL A O 1
ATOM 978 N N . ARG A 1 125 ? 0.078 5.758 3.450 1.00 95.31 125 ARG A N 1
ATOM 979 C CA . ARG A 1 125 ? -0.505 7.013 2.960 1.00 95.31 125 ARG A CA 1
ATOM 980 C C . ARG A 1 125 ? 0.552 8.098 2.774 1.00 95.31 125 ARG A C 1
ATOM 982 O O . ARG A 1 125 ? 0.562 8.728 1.727 1.00 95.31 125 ARG A O 1
ATOM 989 N N . GLY A 1 126 ? 1.409 8.321 3.771 1.00 94.12 126 GLY A N 1
ATOM 990 C CA . GLY A 1 126 ? 2.446 9.352 3.717 1.00 94.12 126 GLY A CA 1
ATOM 991 C C . GLY A 1 126 ? 3.395 9.138 2.541 1.00 94.12 126 GLY A C 1
ATOM 992 O O . GLY A 1 126 ? 3.625 10.063 1.771 1.00 94.12 126 GLY A O 1
ATOM 993 N N . LEU A 1 127 ? 3.846 7.899 2.328 1.00 93.62 127 LEU A N 1
ATOM 994 C CA . LEU A 1 127 ? 4.665 7.550 1.165 1.00 93.62 127 LEU A CA 1
ATOM 995 C C . LEU A 1 127 ? 3.925 7.793 -0.155 1.00 93.62 127 LEU A C 1
ATOM 997 O O . LEU A 1 127 ? 4.503 8.321 -1.098 1.00 93.62 127 LEU A O 1
ATOM 1001 N N . PHE A 1 128 ? 2.641 7.445 -0.242 1.00 93.69 128 PHE A N 1
ATOM 1002 C CA . PHE A 1 128 ? 1.871 7.675 -1.465 1.00 93.69 128 PHE A CA 1
ATOM 1003 C C . PHE A 1 128 ? 1.568 9.165 -1.715 1.00 93.69 128 PHE A C 1
ATOM 1005 O O . PHE A 1 128 ? 1.523 9.620 -2.860 1.00 93.69 128 PHE A O 1
ATOM 1012 N N . GLU A 1 129 ? 1.416 9.950 -0.653 1.00 93.06 129 GLU A N 1
ATOM 1013 C CA . GLU A 1 129 ? 1.274 11.403 -0.719 1.00 93.06 129 GLU A CA 1
ATOM 1014 C C . GLU A 1 129 ? 2.577 12.082 -1.167 1.00 93.06 129 GLU A C 1
ATOM 1016 O O . GLU A 1 129 ? 2.529 13.008 -1.977 1.00 93.06 129 GLU A O 1
ATOM 1021 N N . GLU A 1 130 ? 3.741 11.590 -0.729 1.00 90.31 130 GLU A N 1
ATOM 1022 C CA . GLU A 1 130 ? 5.059 12.027 -1.219 1.00 90.31 130 GLU A CA 1
ATOM 1023 C C . GLU A 1 130 ? 5.240 11.758 -2.723 1.00 90.31 130 GLU A C 1
ATOM 1025 O O . GLU A 1 130 ? 5.887 12.535 -3.430 1.00 90.31 130 GLU A O 1
ATOM 1030 N N . GLU A 1 131 ? 4.601 10.706 -3.241 1.00 88.50 131 GLU A N 1
ATOM 1031 C CA . GLU A 1 131 ? 4.497 10.432 -4.679 1.00 88.50 131 GLU A CA 1
ATOM 1032 C C . GLU A 1 131 ? 3.498 11.357 -5.405 1.00 88.50 131 GLU A C 1
ATOM 1034 O O . GLU A 1 131 ? 3.383 11.340 -6.632 1.00 88.50 131 GLU A O 1
ATOM 1039 N N . GLY A 1 132 ? 2.772 12.202 -4.673 1.00 88.50 132 GLY A N 1
ATOM 1040 C CA . GLY A 1 132 ? 1.733 13.065 -5.220 1.00 88.50 132 GLY A CA 1
ATOM 1041 C C . GLY A 1 132 ? 0.526 12.275 -5.718 1.00 88.50 132 GLY A C 1
ATOM 1042 O O . GLY A 1 132 ? -0.085 12.676 -6.710 1.00 88.50 132 GLY A O 1
ATOM 1043 N N . TRP A 1 133 ? 0.205 11.157 -5.055 1.00 91.25 133 TRP A N 1
ATOM 1044 C CA . TRP A 1 133 ? -0.911 10.268 -5.397 1.00 91.25 133 TRP A CA 1
ATOM 1045 C C . TRP A 1 133 ? -0.778 9.616 -6.786 1.00 91.25 133 TRP A C 1
ATOM 1047 O O . TRP A 1 133 ? -1.773 9.265 -7.420 1.00 91.25 133 TRP A O 1
ATOM 1057 N N . SER A 1 134 ? 0.454 9.473 -7.295 1.00 90.44 134 SER A N 1
ATOM 1058 C CA . SER A 1 134 ? 0.737 8.877 -8.605 1.00 90.44 134 SER A CA 1
ATOM 1059 C C . SER A 1 134 ? 2.105 8.197 -8.648 1.00 90.44 134 SER A C 1
ATOM 1061 O O . SER A 1 134 ? 3.111 8.789 -8.283 1.00 90.44 134 SER A O 1
ATOM 1063 N N . LEU A 1 135 ? 2.164 6.978 -9.191 1.00 86.56 135 LEU A N 1
ATOM 1064 C CA . LEU A 1 135 ? 3.413 6.216 -9.343 1.00 86.56 135 LEU A CA 1
ATOM 1065 C C . LEU A 1 135 ? 4.109 6.439 -10.702 1.00 86.56 135 LEU A C 1
ATOM 1067 O O . LEU A 1 135 ? 5.173 5.876 -10.956 1.00 86.56 135 LEU A O 1
ATOM 1071 N N . GLU A 1 136 ? 3.530 7.262 -11.584 1.00 76.19 136 GLU A N 1
ATOM 1072 C CA . GLU A 1 136 ? 4.046 7.534 -12.940 1.00 76.19 136 GLU A CA 1
ATOM 1073 C C . GLU A 1 136 ? 4.993 8.740 -13.011 1.00 76.19 136 GLU A C 1
ATOM 1075 O O . GLU A 1 136 ? 5.563 9.046 -14.064 1.00 76.19 136 GLU A O 1
ATOM 1080 N N . ARG A 1 137 ? 5.125 9.499 -11.915 1.00 65.50 137 ARG A N 1
ATOM 1081 C CA . ARG A 1 137 ? 5.764 10.816 -11.960 1.00 65.50 137 ARG A CA 1
ATOM 1082 C C . ARG A 1 137 ? 7.226 10.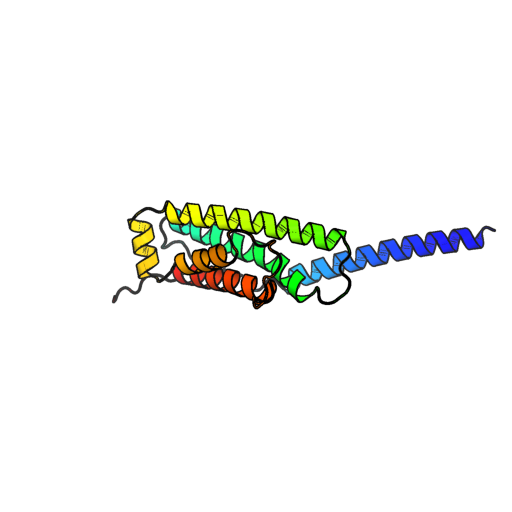726 -12.394 1.00 65.50 137 ARG A C 1
ATOM 1084 O O . ARG A 1 137 ? 8.012 9.908 -11.910 1.00 65.50 137 ARG A O 1
ATOM 1091 N N . LYS A 1 138 ? 7.619 11.660 -13.268 1.00 65.12 138 LYS A N 1
ATOM 1092 C CA . LYS A 1 138 ? 9.033 11.930 -13.536 1.00 65.12 138 LYS A CA 1
ATOM 1093 C C . LYS A 1 138 ? 9.712 12.310 -12.227 1.00 65.12 138 LYS A C 1
ATOM 1095 O O . LYS A 1 138 ? 9.285 13.244 -11.557 1.00 65.12 138 LYS A O 1
ATOM 1100 N N . ARG A 1 139 ? 10.798 11.599 -11.934 1.00 69.75 139 ARG A N 1
ATOM 1101 C CA . ARG A 1 139 ? 11.722 11.879 -10.837 1.00 69.75 139 ARG A CA 1
ATOM 1102 C C . ARG A 1 139 ? 12.038 13.376 -10.761 1.00 69.75 139 ARG A C 1
ATOM 1104 O O . ARG A 1 139 ? 12.575 13.935 -11.720 1.00 69.75 139 ARG A O 1
ATOM 1111 N N . GLU A 1 140 ? 11.775 13.993 -9.614 1.00 73.25 140 GLU A N 1
ATOM 1112 C CA . GLU A 1 140 ? 12.266 15.341 -9.327 1.00 73.25 140 GLU A CA 1
ATOM 1113 C C . GLU A 1 140 ? 13.754 15.302 -8.943 1.00 73.25 140 GLU A C 1
ATOM 1115 O O . GLU A 1 140 ? 14.300 14.272 -8.529 1.00 73.25 140 GLU A O 1
ATOM 1120 N N . ALA A 1 141 ? 14.449 16.430 -9.098 1.00 72.31 141 ALA A N 1
ATOM 1121 C CA . ALA A 1 141 ? 15.867 16.513 -8.768 1.00 72.31 141 ALA A CA 1
ATOM 1122 C C . ALA A 1 141 ? 16.097 16.177 -7.282 1.00 72.31 141 ALA A C 1
ATOM 1124 O O . ALA A 1 141 ? 15.524 16.803 -6.399 1.00 72.31 141 ALA A O 1
ATOM 1125 N N . GLY A 1 142 ? 16.943 15.178 -7.011 1.00 75.69 142 GLY A N 1
ATOM 1126 C CA . GLY A 1 142 ? 17.244 14.715 -5.651 1.00 75.69 142 GLY A CA 1
ATOM 1127 C C . GLY A 1 142 ? 16.351 13.584 -5.130 1.00 75.69 142 GLY A C 1
ATOM 1128 O O . GLY A 1 142 ? 16.731 12.944 -4.154 1.00 75.69 142 GLY A O 1
ATOM 1129 N N . GLN A 1 143 ? 15.240 13.250 -5.799 1.00 77.50 143 GLN A N 1
ATOM 1130 C CA . GLN A 1 143 ? 14.419 12.106 -5.391 1.00 77.50 143 GLN A CA 1
ATOM 1131 C C . GLN A 1 143 ? 15.145 10.770 -5.643 1.00 77.50 143 GLN A C 1
ATOM 1133 O O . GLN A 1 143 ? 15.905 10.658 -6.621 1.00 77.50 143 GLN A O 1
ATOM 1138 N N . PRO A 1 144 ? 14.924 9.742 -4.800 1.00 82.81 144 PRO A N 1
ATOM 1139 C CA . PRO A 1 144 ? 15.365 8.378 -5.075 1.00 82.81 144 PRO A CA 1
ATOM 1140 C C . PRO A 1 144 ? 14.765 7.828 -6.378 1.00 82.81 144 PRO A C 1
ATOM 1142 O O . PRO A 1 144 ? 13.792 8.354 -6.918 1.00 82.81 144 PRO A O 1
ATOM 1145 N N . ALA A 1 145 ? 15.349 6.750 -6.904 1.00 86.69 145 ALA A N 1
ATOM 1146 C CA . ALA A 1 145 ? 14.771 6.059 -8.055 1.00 86.69 145 ALA A CA 1
ATOM 1147 C C . ALA A 1 145 ? 13.362 5.538 -7.718 1.00 86.69 145 ALA A C 1
ATOM 1149 O O . ALA A 1 145 ? 13.124 5.115 -6.588 1.00 86.69 145 ALA A O 1
ATOM 1150 N N . LEU A 1 146 ? 12.453 5.511 -8.704 1.00 86.94 146 LEU A N 1
ATOM 1151 C CA . LEU A 1 146 ? 11.080 5.013 -8.528 1.00 86.94 146 LEU A CA 1
ATOM 1152 C C . LEU A 1 146 ? 11.051 3.636 -7.856 1.00 86.94 146 LEU A C 1
ATOM 1154 O O . LEU A 1 146 ? 10.273 3.435 -6.937 1.00 86.94 146 LEU A O 1
ATOM 1158 N N . ARG A 1 147 ? 11.968 2.743 -8.241 1.00 88.56 147 ARG A N 1
ATOM 1159 C CA . ARG A 1 147 ? 12.142 1.430 -7.614 1.00 88.56 147 ARG A CA 1
ATOM 1160 C C . ARG A 1 147 ? 12.277 1.505 -6.088 1.00 88.56 147 ARG A C 1
ATOM 1162 O O . ARG A 1 147 ? 11.574 0.792 -5.394 1.00 88.56 147 ARG A O 1
ATOM 1169 N N . VAL A 1 148 ? 13.154 2.371 -5.578 1.00 90.06 148 VAL A N 1
ATOM 1170 C CA . VAL A 1 148 ? 13.426 2.498 -4.132 1.00 90.06 148 VAL A CA 1
ATOM 1171 C C . VAL A 1 148 ? 12.198 3.026 -3.390 1.00 90.06 148 VAL A C 1
ATOM 1173 O O . VAL A 1 148 ? 11.902 2.603 -2.278 1.00 90.06 148 VAL A O 1
ATOM 1176 N N . ARG A 1 149 ? 11.465 3.949 -4.015 1.00 90.31 149 ARG A N 1
ATOM 1177 C CA . ARG A 1 149 ? 10.242 4.524 -3.439 1.00 90.31 149 ARG A CA 1
ATOM 1178 C C . ARG A 1 149 ? 9.104 3.498 -3.429 1.00 90.31 149 ARG A C 1
ATOM 1180 O O . ARG A 1 149 ? 8.422 3.345 -2.424 1.00 90.31 149 ARG A O 1
ATOM 1187 N N . LEU A 1 150 ? 8.976 2.719 -4.503 1.00 91.94 150 LEU A N 1
ATOM 1188 C CA . LEU A 1 150 ? 8.026 1.612 -4.596 1.00 91.94 150 LEU A CA 1
ATOM 1189 C C . LEU A 1 150 ? 8.352 0.488 -3.600 1.00 91.94 150 LEU A C 1
ATOM 1191 O O . LEU A 1 150 ? 7.446 -0.021 -2.951 1.00 91.94 150 LEU A O 1
ATOM 1195 N N . GLU A 1 151 ? 9.636 0.151 -3.424 1.00 93.31 151 GLU A N 1
ATOM 1196 C CA . GLU A 1 151 ? 10.114 -0.776 -2.384 1.00 93.31 151 GLU A CA 1
ATOM 1197 C C . GLU A 1 151 ? 9.673 -0.322 -0.989 1.00 93.31 151 GLU A C 1
ATOM 1199 O O . GLU A 1 151 ? 9.238 -1.148 -0.191 1.00 93.31 151 GLU A O 1
ATOM 1204 N N . ALA A 1 152 ? 9.740 0.981 -0.697 1.00 94.00 152 ALA A N 1
ATOM 1205 C CA . ALA A 1 152 ? 9.282 1.513 0.583 1.00 94.00 152 ALA A CA 1
ATOM 1206 C C . ALA A 1 152 ? 7.771 1.307 0.785 1.00 94.00 152 ALA A C 1
ATOM 1208 O O . ALA A 1 152 ? 7.365 0.844 1.847 1.00 94.00 152 ALA A O 1
ATOM 1209 N N . ILE A 1 153 ? 6.948 1.581 -0.235 1.00 94.62 153 ILE A N 1
ATOM 1210 C CA . ILE A 1 153 ? 5.491 1.369 -0.168 1.00 94.62 153 ILE A CA 1
ATOM 1211 C C . ILE A 1 153 ? 5.166 -0.115 0.040 1.00 94.62 153 ILE A C 1
ATOM 1213 O O . ILE A 1 153 ? 4.412 -0.455 0.949 1.00 94.62 153 ILE A O 1
ATOM 1217 N N . VAL A 1 154 ? 5.761 -1.001 -0.765 1.00 94.44 154 VAL A N 1
ATOM 1218 C CA . VAL A 1 154 ? 5.561 -2.458 -0.672 1.00 94.44 154 VAL A CA 1
ATOM 1219 C C . VAL A 1 154 ? 5.942 -2.975 0.713 1.00 94.44 154 VAL A C 1
ATOM 1221 O O . VAL A 1 154 ? 5.196 -3.751 1.305 1.00 94.44 154 VAL A O 1
ATOM 1224 N N . ARG A 1 155 ? 7.061 -2.497 1.265 1.00 94.44 155 ARG A N 1
ATOM 1225 C CA . ARG A 1 155 ? 7.516 -2.867 2.606 1.00 94.44 155 ARG A CA 1
ATOM 1226 C C . ARG A 1 155 ? 6.553 -2.413 3.701 1.00 94.44 155 ARG A C 1
ATOM 1228 O O . ARG A 1 155 ? 6.306 -3.162 4.639 1.00 94.44 155 ARG A O 1
ATOM 1235 N N . GLU A 1 156 ? 6.013 -1.200 3.616 1.00 96.19 156 GLU A N 1
ATOM 1236 C CA . GLU A 1 156 ? 5.032 -0.730 4.602 1.00 96.19 156 GLU A CA 1
ATOM 1237 C C . GLU A 1 156 ? 3.697 -1.487 4.487 1.00 96.19 156 GLU A C 1
ATOM 1239 O O . GLU A 1 156 ? 3.076 -1.773 5.509 1.00 96.19 156 GLU A O 1
ATOM 1244 N N . LEU A 1 157 ? 3.278 -1.882 3.277 1.00 95.31 157 LEU A N 1
ATOM 1245 C CA . LEU A 1 157 ? 2.116 -2.759 3.075 1.00 95.31 157 LEU A CA 1
ATOM 1246 C C . LEU A 1 157 ? 2.336 -4.150 3.687 1.00 95.31 157 LEU A C 1
ATOM 1248 O O . LEU A 1 157 ? 1.437 -4.679 4.336 1.00 95.31 157 LEU A O 1
ATOM 1252 N N . GLU A 1 158 ? 3.528 -4.725 3.519 1.00 93.75 158 GLU A N 1
ATOM 1253 C CA . GLU A 1 158 ? 3.915 -6.000 4.133 1.00 93.75 158 GLU A CA 1
ATOM 1254 C C . GLU A 1 158 ? 3.874 -5.916 5.663 1.00 93.75 158 GLU A C 1
ATOM 1256 O O . GLU A 1 158 ? 3.181 -6.701 6.307 1.00 93.75 158 GLU A O 1
ATOM 1261 N N . LEU A 1 159 ? 4.516 -4.900 6.249 1.00 92.38 159 LEU A N 1
ATOM 1262 C CA . LEU A 1 159 ? 4.484 -4.674 7.696 1.00 92.38 159 LEU A CA 1
ATOM 1263 C C . LEU A 1 159 ? 3.051 -4.495 8.205 1.00 92.38 159 LEU A C 1
ATOM 1265 O O . LEU A 1 159 ? 2.683 -5.050 9.238 1.00 92.38 159 LEU A O 1
ATOM 1269 N N . PHE A 1 160 ? 2.221 -3.741 7.486 1.00 94.25 160 PHE A N 1
ATOM 1270 C CA . PHE A 1 160 ? 0.814 -3.570 7.830 1.00 94.25 160 PHE A CA 1
ATOM 1271 C C . PHE A 1 160 ? 0.057 -4.909 7.842 1.00 94.25 160 PHE A C 1
ATOM 1273 O O . PHE A 1 160 ? -0.672 -5.205 8.794 1.00 94.25 160 PHE A O 1
ATOM 1280 N N . GLU A 1 161 ? 0.256 -5.731 6.808 1.00 93.50 161 GLU A N 1
ATOM 1281 C CA . GLU A 1 161 ? -0.325 -7.069 6.672 1.00 93.50 161 GLU A CA 1
ATOM 1282 C C . GLU A 1 161 ? 0.105 -7.993 7.826 1.00 93.50 161 GLU A C 1
ATOM 1284 O O . GLU A 1 161 ? -0.729 -8.681 8.421 1.00 93.50 161 GLU A O 1
ATOM 1289 N N . GLU A 1 162 ? 1.391 -7.995 8.183 1.00 91.62 162 GLU A N 1
ATOM 1290 C CA . GLU A 1 162 ? 1.941 -8.782 9.294 1.00 91.62 162 GLU A CA 1
ATOM 1291 C C . GLU A 1 162 ? 1.342 -8.371 10.646 1.00 91.62 162 GLU A C 1
ATOM 1293 O O . GLU A 1 162 ? 0.983 -9.219 11.472 1.00 91.62 162 GLU A O 1
ATOM 1298 N N . ARG A 1 163 ? 1.191 -7.062 10.880 1.00 92.38 163 ARG A N 1
ATOM 1299 C CA . ARG A 1 163 ? 0.622 -6.545 12.131 1.00 92.38 163 ARG A CA 1
ATOM 1300 C C . ARG A 1 163 ? -0.843 -6.908 12.291 1.00 92.38 163 ARG A C 1
ATOM 1302 O O . ARG A 1 163 ? -1.235 -7.303 13.383 1.00 92.38 163 ARG A O 1
ATOM 1309 N N . LEU A 1 164 ? -1.636 -6.857 11.222 1.00 90.88 164 LEU A N 1
ATOM 1310 C CA . LEU A 1 164 ? -3.030 -7.308 11.270 1.00 90.88 164 LEU A CA 1
ATOM 1311 C C . LEU A 1 164 ? -3.156 -8.810 11.559 1.00 90.88 164 LEU A C 1
ATOM 1313 O O . LEU A 1 164 ? -4.078 -9.234 12.259 1.00 90.88 164 LEU A O 1
ATOM 1317 N N . GLN A 1 165 ? -2.224 -9.618 11.058 1.00 89.19 165 GLN A N 1
ATOM 1318 C CA . GLN A 1 165 ? -2.208 -11.059 11.315 1.00 89.19 165 GLN A CA 1
ATOM 1319 C C . GLN A 1 165 ? -1.784 -11.419 12.744 1.00 89.19 165 GLN A C 1
ATOM 1321 O O . GLN A 1 165 ? -2.084 -12.519 13.204 1.00 89.19 165 GLN A O 1
ATOM 1326 N N . THR A 1 166 ? -1.132 -10.507 13.467 1.00 85.44 166 THR A N 1
ATOM 1327 C CA . THR A 1 166 ? -0.713 -10.735 14.852 1.00 85.44 166 THR A CA 1
ATOM 1328 C C . THR A 1 166 ? -1.871 -10.409 15.807 1.00 85.44 166 THR A C 1
ATOM 1330 O O . THR A 1 166 ? -2.368 -9.280 15.797 1.00 85.44 166 THR A O 1
ATOM 1333 N N . PRO A 1 167 ? -2.336 -11.356 16.644 1.00 77.88 167 PRO A N 1
ATOM 1334 C CA . PRO A 1 167 ? -3.329 -11.058 17.672 1.00 77.88 167 PRO A CA 1
ATOM 1335 C C . PRO A 1 167 ? -2.792 -10.022 18.676 1.00 77.88 167 P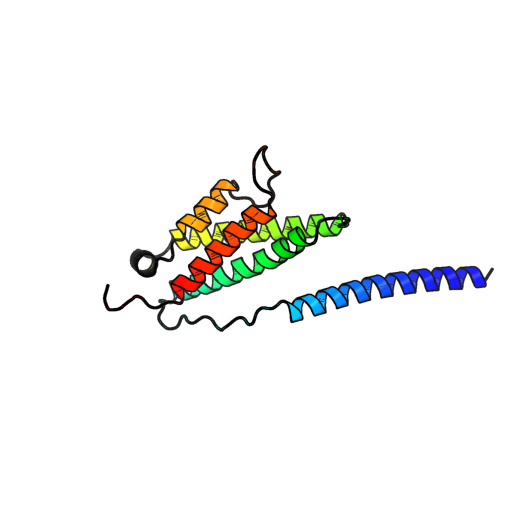RO A C 1
ATOM 1337 O O . PRO A 1 167 ? -1.595 -10.039 18.974 1.00 77.88 167 PRO A O 1
ATOM 1340 N N . PRO A 1 168 ? -3.646 -9.143 19.228 1.00 72.62 168 PRO A N 1
ATOM 1341 C CA . PRO A 1 168 ? -3.234 -8.201 20.261 1.00 72.62 168 PRO A CA 1
ATOM 1342 C C . PRO A 1 168 ? -2.702 -8.947 21.489 1.00 72.62 168 PRO A C 1
ATOM 1344 O O . PRO A 1 168 ? -3.228 -9.994 21.873 1.00 72.62 168 PRO A O 1
ATOM 1347 N N . ASP A 1 169 ? -1.646 -8.401 22.094 1.00 72.25 169 ASP A N 1
ATOM 1348 C CA . ASP A 1 169 ? -1.049 -8.948 23.311 1.00 72.25 169 ASP A CA 1
ATOM 1349 C C . ASP A 1 169 ? -2.068 -8.859 24.464 1.00 72.25 169 ASP A C 1
ATOM 1351 O O . ASP A 1 169 ? -2.482 -7.752 24.815 1.00 72.25 169 ASP A O 1
ATOM 1355 N N . PRO A 1 170 ? -2.488 -9.987 25.068 1.00 64.62 170 PRO A N 1
ATOM 1356 C CA . PRO A 1 170 ? -3.478 -9.985 26.142 1.00 64.62 170 PRO A CA 1
ATOM 1357 C C . PRO A 1 170 ? -2.983 -9.322 27.438 1.00 64.62 170 PRO A C 1
ATOM 1359 O O . PRO A 1 170 ? -3.780 -9.144 28.358 1.00 64.62 170 PRO A O 1
ATOM 1362 N N . TYR A 1 171 ? -1.692 -8.984 27.538 1.00 61.28 171 TYR A N 1
ATOM 1363 C CA . TYR A 1 171 ? -1.084 -8.368 28.721 1.00 61.28 171 TYR A CA 1
ATOM 1364 C C . TYR A 1 171 ? -0.802 -6.864 28.574 1.00 61.28 171 TYR A C 1
ATOM 1366 O O . TYR A 1 171 ? -0.095 -6.302 29.417 1.00 61.28 171 TYR A O 1
ATOM 1374 N N . ARG A 1 172 ? -1.333 -6.215 27.529 1.00 56.16 172 ARG A N 1
ATOM 1375 C CA . ARG A 1 172 ? -1.206 -4.769 27.298 1.00 56.16 172 ARG A CA 1
ATOM 1376 C C . ARG A 1 172 ? -2.438 -3.976 27.715 1.00 56.16 172 ARG A C 1
ATOM 1378 O O . ARG A 1 172 ? -3.564 -4.474 27.510 1.00 56.16 172 ARG A O 1
#

Radius of gyration: 21.6 Å; chains: 1; bounding box: 34×38×85 Å

Foldseek 3Di:
DVVVVVVVVVVVVVVVVVVVVVVVVVVVCVVVPPDPDDPQQQPPDDPLLVVLLVLLVVLLVLLVVLLVCVVVVPDDDDPVNVVVSQVSQAVSLVSLVVSVVSLVPDDPVNVVQLVLLVLDCVQLVVLCVVVVSGLNDDDDPPDDDSSVSSVSNSVSSVVNSVSSSDHGDPVD